Protein AF-A0A445AFZ7-F1 (afdb_monomer)

Solvent-accessible surface area (backbone atoms only — not comparable to full-atom values): 5650 Å² total; per-residue (Å²): 129,86,49,78,61,58,53,51,53,52,48,48,61,60,70,58,59,50,54,74,44,67,45,94,75,78,53,71,72,57,49,55,53,37,48,74,44,71,17,50,86,41,46,54,69,58,43,46,74,76,34,74,85,49,69,99,62,82,91,82,77,80,76,83,72,74,47,74,70,54,43,55,52,74,61,59,64,81,47,93,95,44,82,24,50,72,97,124

Foldseek 3Di:
DDDPVVVVVVVVVVQLPQEADEDQDDDPVRCVSSVVSVHHYDYPVRCCVVCVPCPPHDDDDDDPCPDPVNLQDDDDPPDPPDSRDDDD

Secondary structure (DSSP, 8-state):
---HHHHHHHHHHHHT----EE-S---HHHHHHHHHTT--EE-HHHHHHH-TT-TT-------GGGSGGGGG-SSPTTSTT--PPP--

pLDDT: mean 80.29, std 14.56, range [41.06, 92.75]

Sequence (88 aa):
MGSREERKEKDKSREERARTSSVNRFTETARARIEKAGGECLTFDQVAFRAPLGQNTVLFRGPKNSRKVVKHFGPAAGVPHSQTKPYV

Organism: Arachis hypogaea (NCBI:txid3818)

InterPro domains:
  IPR000039 Large ribosomal subunit protein eL18 [PTHR10934] (25-88)
  IPR021131 Large ribosomal subunit protein uL15/eL18 [PF17135] (25-88)
  IPR036227 Large ribosomal subunit protein uL15/eL18 superfamily [SSF52080] (23-61)

Structure (mmCIF, N/CA/C/O backbone):
data_AF-A0A445AFZ7-F1
#
_entry.id   AF-A0A445AFZ7-F1
#
loop_
_atom_site.group_PDB
_atom_site.id
_atom_site.type_symbol
_atom_site.label_atom_id
_atom_site.label_alt_id
_atom_site.label_comp_id
_atom_site.label_asym_id
_atom_site.label_entity_id
_atom_site.label_seq_id
_atom_site.pdbx_PDB_ins_code
_atom_site.Cartn_x
_atom_site.Cartn_y
_atom_site.Cartn_z
_atom_site.occupancy
_atom_site.B_iso_or_equiv
_atom_site.auth_seq_id
_atom_site.auth_comp_id
_atom_site.auth_asym_id
_atom_site.auth_atom_id
_atom_site.pdbx_PDB_model_num
ATOM 1 N N . MET A 1 1 ? -27.298 -21.331 -18.776 1.00 50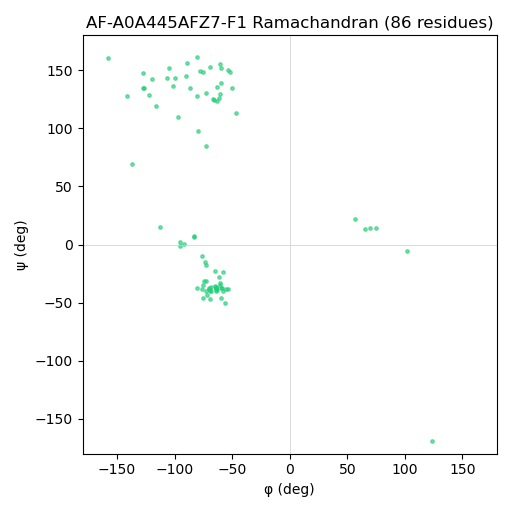.84 1 MET A N 1
ATOM 2 C CA . MET A 1 1 ? -26.404 -20.224 -19.181 1.00 50.84 1 MET A CA 1
ATOM 3 C C . MET A 1 1 ? -26.844 -18.992 -18.406 1.00 50.84 1 MET A C 1
ATOM 5 O O . MET A 1 1 ? -27.886 -18.452 -18.735 1.00 50.84 1 MET A O 1
ATOM 9 N N . GLY A 1 2 ? -26.137 -18.632 -17.327 1.00 54.62 2 GLY A N 1
ATOM 10 C CA . GLY A 1 2 ? -26.550 -17.525 -16.450 1.00 54.62 2 GLY A CA 1
ATOM 11 C C . GLY A 1 2 ? -26.604 -16.208 -17.218 1.00 54.62 2 GLY A C 1
ATOM 12 O O . GLY A 1 2 ? -25.662 -15.896 -17.966 1.00 54.62 2 GLY A O 1
ATOM 13 N N . SER A 1 3 ? -27.730 -15.508 -17.089 1.00 58.25 3 SER A N 1
ATOM 14 C CA . SER A 1 3 ? -28.076 -14.337 -17.890 1.00 58.25 3 SER A CA 1
ATOM 15 C C . SER A 1 3 ? -27.046 -13.219 -17.689 1.00 58.25 3 SER A C 1
ATOM 17 O O . SER A 1 3 ? -26.328 -13.146 -16.687 1.00 58.25 3 SER A O 1
ATOM 19 N N . ARG A 1 4 ? -26.922 -12.335 -18.683 1.00 62.62 4 ARG A N 1
ATOM 20 C CA . ARG A 1 4 ? -25.998 -11.187 -18.637 1.00 62.62 4 ARG A CA 1
AT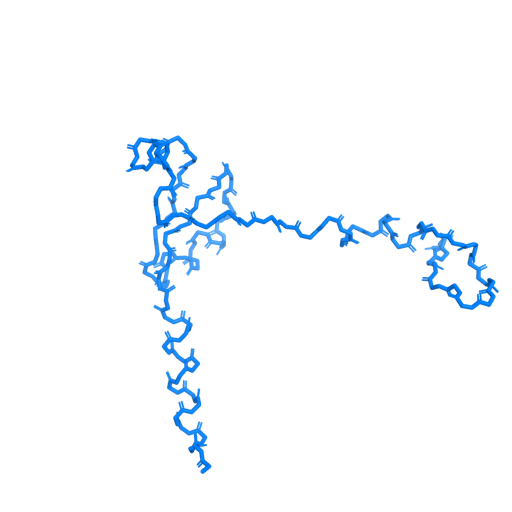OM 21 C C . ARG A 1 4 ? -26.290 -10.271 -17.436 1.00 62.62 4 ARG A C 1
ATOM 23 O O . ARG A 1 4 ? -25.385 -9.581 -16.979 1.00 62.62 4 ARG A O 1
ATOM 30 N N . GLU A 1 5 ? -27.518 -10.308 -16.925 1.00 62.50 5 GLU A N 1
ATOM 31 C CA . GLU A 1 5 ? -27.970 -9.623 -15.710 1.00 62.50 5 GLU A CA 1
ATOM 32 C C . GLU A 1 5 ? -27.478 -10.306 -14.432 1.00 62.50 5 GLU A C 1
ATOM 34 O O . GLU A 1 5 ? -26.875 -9.626 -13.608 1.00 62.50 5 GLU A O 1
ATOM 39 N N . GLU A 1 6 ? -27.569 -11.636 -14.308 1.00 59.22 6 GLU A N 1
ATOM 40 C CA . GLU A 1 6 ? -27.015 -12.360 -13.147 1.00 59.22 6 GLU A CA 1
ATOM 41 C C . GLU A 1 6 ? -25.499 -12.172 -13.004 1.00 59.22 6 GLU A C 1
ATOM 43 O O . GLU A 1 6 ? -24.972 -12.115 -11.892 1.00 59.22 6 GLU A O 1
ATOM 48 N N . ARG A 1 7 ? -24.764 -12.068 -14.123 1.00 59.12 7 ARG A N 1
ATOM 49 C CA . ARG A 1 7 ? -23.323 -11.756 -14.073 1.00 59.12 7 ARG A CA 1
ATOM 50 C C . ARG A 1 7 ? -23.066 -10.333 -13.599 1.00 59.12 7 ARG A C 1
ATOM 52 O O . ARG A 1 7 ? -22.160 -10.140 -12.799 1.00 59.12 7 ARG A O 1
ATOM 59 N N . LYS A 1 8 ? -23.872 -9.365 -14.045 1.00 53.66 8 LYS A N 1
ATOM 60 C CA . LYS A 1 8 ? -23.776 -7.979 -13.570 1.00 53.66 8 LYS A CA 1
ATOM 61 C C . LYS A 1 8 ? -24.110 -7.873 -12.087 1.00 53.66 8 LYS A C 1
ATOM 63 O O . LYS A 1 8 ? -23.441 -7.126 -11.393 1.00 53.66 8 LYS A O 1
ATOM 68 N N . GLU A 1 9 ? -25.073 -8.641 -11.590 1.00 54.69 9 GLU A N 1
ATOM 69 C CA . GLU A 1 9 ? -25.468 -8.650 -10.177 1.00 54.69 9 GLU A CA 1
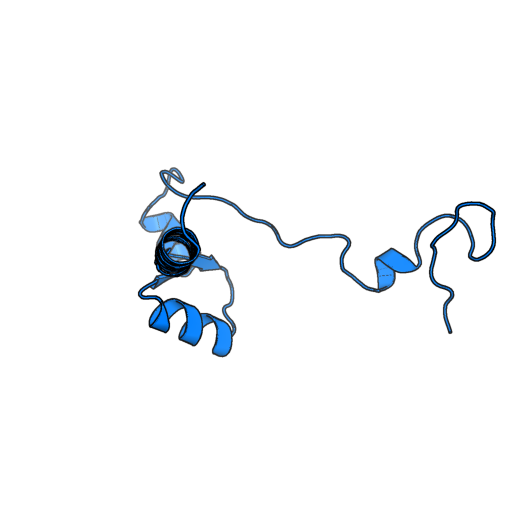ATOM 70 C C . GLU A 1 9 ? -24.457 -9.388 -9.279 1.00 54.69 9 GLU A C 1
ATOM 72 O O . GLU A 1 9 ? -24.142 -8.942 -8.171 1.00 54.69 9 GLU A O 1
ATOM 77 N N . LYS A 1 10 ? -23.829 -10.458 -9.785 1.00 50.81 10 LYS A N 1
ATOM 78 C CA . LYS A 1 10 ? -22.685 -11.103 -9.117 1.00 50.81 10 LYS A CA 1
ATOM 79 C C . LYS A 1 10 ? -21.422 -10.242 -9.112 1.00 50.81 10 LYS A C 1
ATO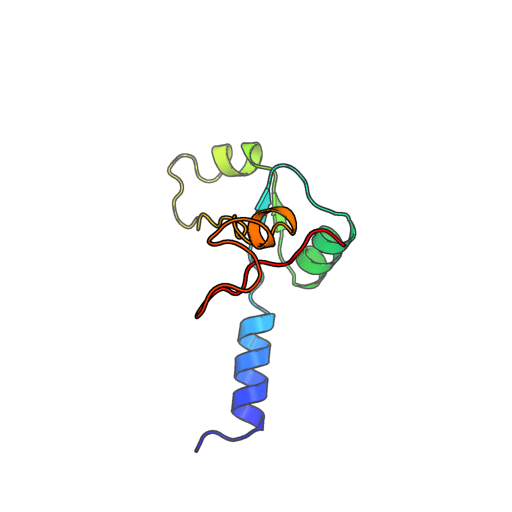M 81 O O . LYS A 1 10 ? -20.700 -10.264 -8.119 1.00 50.81 10 LYS A O 1
ATOM 86 N N . ASP A 1 11 ? -21.153 -9.488 -10.176 1.00 53.84 11 ASP A N 1
ATOM 87 C CA . ASP A 1 11 ? -20.048 -8.522 -10.190 1.00 53.84 11 ASP A CA 1
ATOM 88 C C . ASP A 1 11 ? -20.342 -7.341 -9.254 1.00 53.84 11 ASP A C 1
ATOM 90 O O . ASP A 1 11 ? -19.473 -6.985 -8.461 1.00 53.84 11 ASP A O 1
ATOM 94 N N . LYS A 1 12 ? -21.587 -6.842 -9.217 1.00 44.50 12 LYS A N 1
ATOM 95 C CA . LYS A 1 12 ? -22.035 -5.800 -8.275 1.00 44.50 12 LYS A CA 1
ATOM 96 C C . LYS A 1 12 ? -21.876 -6.234 -6.814 1.00 44.50 12 LYS A C 1
ATOM 98 O O . LYS A 1 12 ? -21.277 -5.516 -6.025 1.00 44.50 12 LYS A O 1
ATOM 103 N N . SER A 1 13 ? -22.285 -7.460 -6.474 1.00 41.06 13 SER A N 1
ATOM 104 C CA . SER A 1 13 ? -22.113 -8.022 -5.120 1.00 41.06 13 SER A CA 1
ATOM 105 C C . SER A 1 13 ? -20.665 -8.404 -4.768 1.00 41.06 13 SER A C 1
ATOM 107 O O . SER A 1 13 ? -20.330 -8.565 -3.592 1.00 41.06 13 SER A O 1
ATOM 109 N N . ARG A 1 14 ? -19.769 -8.549 -5.756 1.00 51.06 14 ARG A N 1
ATOM 110 C CA . ARG A 1 14 ? -18.315 -8.673 -5.533 1.00 51.06 14 ARG A CA 1
ATOM 111 C C . ARG A 1 14 ? -17.657 -7.316 -5.303 1.00 51.06 14 ARG A C 1
ATOM 113 O O . ARG A 1 14 ? -16.731 -7.241 -4.492 1.00 51.06 14 ARG A O 1
ATOM 120 N N . GLU A 1 15 ? -18.123 -6.298 -6.020 1.00 44.50 15 GLU A N 1
ATOM 121 C CA . GLU A 1 15 ? -17.649 -4.913 -5.977 1.00 44.50 15 GLU A CA 1
ATOM 122 C C . GLU A 1 15 ? -18.127 -4.183 -4.706 1.00 44.50 15 GLU A C 1
ATOM 124 O O . GLU A 1 15 ? -17.371 -3.404 -4.134 1.00 44.50 15 GLU A O 1
ATOM 129 N N . GLU A 1 16 ? -19.302 -4.540 -4.174 1.00 42.72 16 GLU A N 1
ATOM 130 C CA . GLU A 1 16 ? -19.868 -4.035 -2.907 1.00 42.72 16 GLU A CA 1
ATOM 131 C C . GLU A 1 16 ? -19.355 -4.743 -1.641 1.00 42.72 16 GLU A C 1
ATOM 133 O O . GLU A 1 16 ? -19.842 -4.482 -0.540 1.00 42.72 16 GLU A O 1
ATOM 138 N N . ARG A 1 17 ? -18.357 -5.636 -1.730 1.00 52.62 17 ARG A N 1
ATOM 139 C CA . ARG A 1 17 ? -17.738 -6.193 -0.515 1.00 52.62 17 ARG A CA 1
ATOM 140 C C . ARG A 1 17 ? -16.875 -5.133 0.164 1.00 52.62 17 ARG A C 1
ATOM 142 O O . ARG A 1 17 ? -15.655 -5.129 -0.011 1.00 52.62 17 ARG A O 1
ATOM 149 N N . ALA A 1 18 ? -17.514 -4.303 0.982 1.00 55.28 18 ALA A N 1
ATOM 150 C CA . ALA A 1 18 ? -16.876 -3.487 2.000 1.00 55.28 18 ALA A CA 1
ATOM 151 C C . ALA A 1 18 ? -15.896 -4.362 2.795 1.00 55.28 18 ALA A C 1
ATOM 153 O O . ALA A 1 18 ? -16.285 -5.324 3.460 1.00 55.28 18 ALA A O 1
ATOM 154 N N . ARG A 1 19 ? -14.599 -4.078 2.675 1.00 70.00 19 ARG A N 1
ATOM 155 C CA . ARG A 1 19 ? -13.563 -4.727 3.480 1.00 70.00 19 ARG A CA 1
ATOM 156 C C . ARG A 1 19 ? -12.797 -3.668 4.231 1.00 70.00 19 ARG A C 1
ATOM 158 O O . ARG A 1 19 ? -12.294 -2.715 3.640 1.00 70.00 19 ARG A O 1
ATOM 165 N N . THR A 1 20 ? -12.680 -3.888 5.529 1.00 75.94 20 THR A N 1
ATOM 166 C CA . THR A 1 20 ? -11.752 -3.162 6.379 1.00 75.94 20 THR A CA 1
ATOM 167 C C . THR A 1 20 ? -10.334 -3.436 5.896 1.00 75.94 20 THR A C 1
ATOM 169 O O . THR A 1 20 ? -9.936 -4.589 5.722 1.00 75.94 20 THR A O 1
ATOM 172 N N . SER A 1 21 ? -9.581 -2.375 5.635 1.00 76.50 21 SER A N 1
ATOM 173 C CA . SER A 1 21 ? -8.207 -2.469 5.144 1.00 76.50 21 SER A CA 1
ATOM 174 C C . SER A 1 21 ? -7.261 -1.802 6.129 1.00 76.50 21 SER A C 1
ATOM 176 O O . SER A 1 21 ? -7.608 -0.782 6.722 1.00 76.50 21 SER A O 1
ATOM 178 N N . SER A 1 22 ? -6.071 -2.376 6.306 1.00 79.94 22 SER A N 1
ATOM 179 C CA . SER A 1 22 ? -5.025 -1.801 7.146 1.00 79.94 22 SER A CA 1
ATOM 180 C C . SER A 1 22 ? -3.706 -1.671 6.399 1.00 79.94 22 SER A C 1
ATOM 182 O O . SER A 1 22 ? -3.276 -2.572 5.679 1.00 79.94 22 SER A O 1
ATOM 184 N N . VAL A 1 23 ? -3.069 -0.511 6.542 1.00 85.50 23 VAL A N 1
ATOM 185 C CA . VAL A 1 23 ? -1.745 -0.218 5.979 1.00 85.50 23 VAL A CA 1
ATOM 186 C C . VAL A 1 23 ? -1.101 0.932 6.754 1.00 85.50 23 VAL A C 1
ATOM 188 O O . VAL A 1 23 ? -1.785 1.716 7.406 1.00 85.50 23 VAL A O 1
ATOM 191 N N . ASN A 1 24 ? 0.223 1.067 6.657 1.00 85.38 24 ASN A N 1
ATOM 192 C CA . ASN A 1 24 ? 0.954 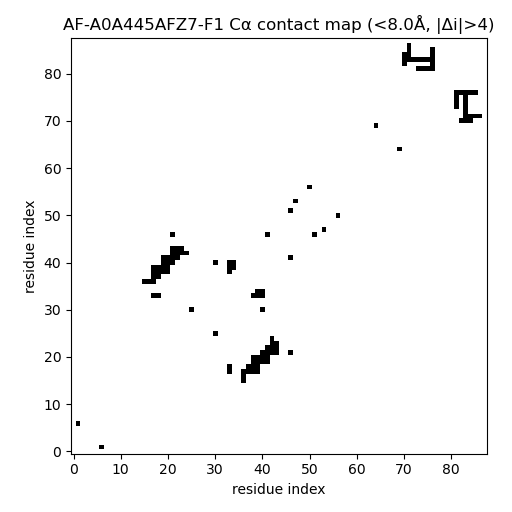2.174 7.281 1.00 85.38 24 ASN A CA 1
ATOM 193 C C . ASN A 1 24 ? 0.576 3.543 6.696 1.00 85.38 24 ASN A C 1
ATOM 195 O O . ASN A 1 24 ? 0.553 4.536 7.415 1.00 85.38 24 ASN A O 1
ATOM 199 N N . ARG A 1 25 ? 0.326 3.624 5.381 1.00 87.62 25 ARG A N 1
ATOM 200 C CA . ARG A 1 25 ? -0.029 4.872 4.690 1.00 87.62 25 ARG A CA 1
ATOM 201 C C . ARG A 1 25 ? -1.083 4.619 3.620 1.00 87.62 25 ARG A C 1
ATOM 203 O O . ARG A 1 25 ? -0.875 3.791 2.737 1.00 87.62 25 ARG A O 1
ATOM 210 N N . PHE A 1 26 ? -2.167 5.387 3.674 1.00 88.31 26 PHE A N 1
ATOM 211 C CA . PHE A 1 26 ? -3.166 5.470 2.611 1.00 88.31 26 PHE A CA 1
ATOM 212 C C . PHE A 1 26 ? -2.923 6.716 1.764 1.00 88.31 26 PHE A C 1
ATOM 214 O O . PHE A 1 26 ? -2.574 7.768 2.297 1.00 88.31 26 PHE A O 1
ATOM 221 N N . THR A 1 27 ? -3.155 6.616 0.456 1.00 92.19 27 THR A N 1
ATOM 222 C CA . THR A 1 27 ? -3.358 7.810 -0.370 1.00 92.19 27 THR A CA 1
ATOM 223 C C . THR A 1 27 ? -4.777 8.333 -0.154 1.00 92.19 27 THR A C 1
ATOM 225 O O . THR A 1 27 ? -5.702 7.552 0.080 1.00 92.19 27 THR A O 1
ATOM 228 N N . GLU A 1 28 ? -4.974 9.645 -0.266 1.00 90.62 28 GLU A N 1
ATOM 229 C CA . GLU A 1 28 ? -6.287 10.283 -0.070 1.00 90.62 28 GLU A CA 1
ATOM 230 C C . GLU A 1 28 ? -7.347 9.716 -1.025 1.00 90.62 28 GLU A C 1
ATOM 232 O O . GLU A 1 28 ? -8.466 9.403 -0.626 1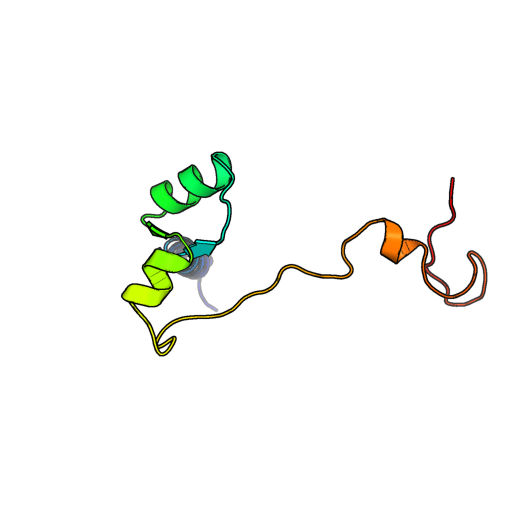.00 90.62 28 GLU A O 1
ATOM 237 N N . THR A 1 29 ? -6.955 9.470 -2.276 1.00 92.31 29 THR A N 1
ATOM 238 C CA . THR A 1 29 ? -7.815 8.863 -3.298 1.00 92.31 29 THR A CA 1
ATOM 239 C C . THR A 1 29 ? -8.220 7.429 -2.969 1.00 92.31 29 THR A C 1
ATOM 241 O O . THR A 1 29 ? -9.341 7.026 -3.276 1.00 92.31 29 THR A O 1
ATOM 244 N N . ALA A 1 30 ? -7.330 6.644 -2.356 1.00 88.75 30 ALA A N 1
ATOM 245 C CA . ALA A 1 30 ? -7.644 5.282 -1.941 1.00 88.75 30 ALA A CA 1
ATOM 246 C C . ALA A 1 30 ? -8.597 5.292 -0.745 1.00 88.75 30 ALA A C 1
ATOM 248 O O . ALA A 1 30 ? -9.587 4.566 -0.769 1.00 88.75 30 ALA A O 1
ATOM 249 N N . ARG A 1 31 ? -8.347 6.163 0.243 1.00 87.81 31 ARG A N 1
ATOM 250 C CA . ARG A 1 31 ? -9.222 6.333 1.410 1.00 87.81 31 ARG A CA 1
ATOM 251 C C . ARG A 1 31 ? -10.649 6.682 0.985 1.00 87.81 31 ARG A C 1
ATOM 253 O O . ARG A 1 31 ? -11.572 5.960 1.340 1.00 87.81 31 ARG A O 1
ATOM 260 N N . ALA A 1 32 ? -10.808 7.686 0.121 1.00 89.62 32 ALA A N 1
ATOM 261 C CA . ALA A 1 32 ? -12.119 8.094 -0.381 1.00 89.62 32 ALA A CA 1
ATOM 262 C C . ALA A 1 32 ? -12.860 6.961 -1.118 1.00 89.62 32 ALA A C 1
ATOM 264 O O . ALA A 1 32 ? -14.075 6.829 -1.001 1.00 89.62 32 ALA A O 1
ATOM 265 N N . ARG A 1 33 ? -12.147 6.114 -1.876 1.00 89.69 33 ARG A N 1
ATOM 266 C CA . ARG A 1 33 ? -12.751 4.957 -2.564 1.00 89.69 33 ARG A CA 1
ATOM 267 C C . ARG A 1 33 ? -13.191 3.864 -1.595 1.00 89.69 33 ARG A C 1
ATOM 269 O O . ARG A 1 33 ? -14.230 3.255 -1.824 1.00 89.69 33 ARG A O 1
ATOM 276 N N . ILE A 1 34 ? -12.407 3.617 -0.548 1.00 88.31 34 ILE A N 1
ATOM 277 C CA . ILE A 1 34 ? -12.706 2.603 0.469 1.00 88.31 34 ILE A CA 1
ATOM 278 C C . ILE A 1 34 ? -13.918 3.036 1.298 1.00 88.31 34 ILE A C 1
ATOM 280 O O . ILE A 1 34 ? -14.857 2.257 1.438 1.00 88.31 34 ILE A O 1
ATOM 284 N N . GLU A 1 35 ? -13.945 4.288 1.756 1.00 89.25 35 GLU A N 1
ATOM 285 C CA . GLU A 1 35 ? -15.073 4.853 2.509 1.00 89.25 35 GLU A CA 1
ATOM 286 C C . GLU A 1 35 ? -16.348 4.911 1.658 1.00 89.25 35 GLU A C 1
ATOM 288 O O . GLU A 1 35 ? -17.421 4.537 2.124 1.00 89.25 35 GLU A O 1
ATOM 293 N N . LYS A 1 36 ? -16.236 5.274 0.370 1.00 88.19 36 LYS A N 1
ATOM 294 C CA . LYS A 1 36 ? -17.368 5.239 -0.572 1.00 88.19 36 LYS A CA 1
ATOM 295 C C . LYS A 1 36 ? -17.951 3.833 -0.744 1.00 88.19 36 LYS A C 1
ATOM 297 O O . LYS A 1 36 ? -19.149 3.698 -0.962 1.00 88.19 36 LYS A O 1
ATOM 302 N N . ALA A 1 37 ? -17.117 2.799 -0.660 1.00 86.06 37 ALA A N 1
ATOM 303 C CA . ALA A 1 37 ? -17.544 1.405 -0.715 1.00 86.06 37 ALA A CA 1
ATOM 304 C C . ALA A 1 37 ? -18.035 0.868 0.648 1.00 86.06 37 ALA A C 1
ATOM 306 O O . ALA A 1 37 ? -18.275 -0.330 0.767 1.00 86.06 37 ALA A O 1
ATOM 307 N N . GLY A 1 38 ? -18.152 1.718 1.679 1.00 85.44 38 GLY A N 1
ATOM 308 C CA . GLY A 1 38 ? -18.579 1.331 3.027 1.00 85.44 38 GLY A CA 1
ATOM 309 C C . GLY A 1 38 ? -17.514 0.588 3.843 1.00 85.44 38 GLY A C 1
ATOM 310 O O . GLY A 1 38 ? -17.841 -0.041 4.845 1.00 85.44 38 GLY A O 1
ATOM 311 N N . GLY A 1 39 ? -16.249 0.611 3.409 1.00 87.12 39 GLY A N 1
ATOM 312 C CA . GLY A 1 39 ? -15.122 0.014 4.125 1.00 87.12 39 GLY A CA 1
ATOM 313 C C . GLY A 1 39 ? -14.457 0.985 5.106 1.00 87.12 39 GLY A C 1
ATOM 314 O O . GLY A 1 39 ? -14.495 2.199 4.928 1.00 87.12 39 GLY A O 1
ATOM 315 N N . GLU A 1 40 ? -13.787 0.441 6.122 1.00 87.31 40 GLU A N 1
ATOM 316 C CA . GLU A 1 40 ? -13.025 1.216 7.112 1.00 87.31 40 GLU A CA 1
ATOM 317 C C . GLU A 1 40 ? -11.515 1.171 6.798 1.00 87.31 40 GLU A C 1
ATOM 319 O O . GLU A 1 40 ? -10.957 0.115 6.474 1.00 87.31 40 GLU A O 1
ATOM 324 N N . CYS A 1 41 ? -10.842 2.321 6.896 1.00 89.81 41 CYS A N 1
ATOM 325 C CA . CYS A 1 41 ? -9.388 2.431 6.770 1.00 89.81 41 CYS A CA 1
ATOM 326 C C . CYS A 1 41 ? -8.743 2.455 8.162 1.00 89.81 41 CYS A C 1
ATOM 328 O O . CYS A 1 41 ? -8.854 3.452 8.871 1.00 89.81 41 CYS A O 1
ATOM 330 N N . LEU A 1 42 ? -8.038 1.386 8.532 1.00 89.31 42 LEU A N 1
ATOM 331 C CA . LEU A 1 42 ? -7.372 1.246 9.829 1.00 89.31 42 LEU A CA 1
ATOM 332 C C . LEU A 1 42 ? -5.858 1.421 9.735 1.00 89.31 42 LEU A C 1
ATOM 334 O O . LEU A 1 42 ? -5.231 1.075 8.731 1.00 89.31 42 LEU A O 1
ATOM 338 N N . THR A 1 43 ? -5.242 1.884 10.818 1.00 87.56 43 THR A N 1
ATOM 339 C CA . THR A 1 43 ? -3.787 1.797 10.987 1.00 87.56 43 THR A CA 1
ATOM 340 C C . THR A 1 43 ? -3.376 0.403 11.461 1.00 87.56 43 THR A C 1
ATOM 342 O O . THR A 1 43 ? -4.188 -0.379 11.963 1.00 87.56 43 THR A O 1
ATOM 345 N N . PHE A 1 44 ? -2.096 0.067 11.293 1.00 86.25 44 PHE A N 1
ATOM 346 C CA . PHE A 1 44 ? -1.588 -1.242 11.702 1.00 86.25 44 PHE A CA 1
ATOM 347 C C . PHE A 1 44 ? -1.706 -1.459 13.220 1.00 86.25 44 PHE A C 1
ATOM 349 O O . PHE A 1 44 ? -2.138 -2.526 13.652 1.00 86.25 44 PHE A O 1
ATOM 356 N N . ASP A 1 45 ? -1.450 -0.419 14.015 1.00 88.62 45 ASP A N 1
ATOM 357 C CA . ASP A 1 45 ? -1.581 -0.473 15.476 1.00 88.62 45 ASP A CA 1
ATOM 358 C C . ASP A 1 45 ? -3.036 -0.712 15.913 1.00 88.62 45 ASP A C 1
ATOM 360 O O . ASP A 1 45 ? -3.299 -1.499 16.819 1.00 88.62 45 ASP A O 1
ATOM 364 N N . GLN A 1 46 ? -4.013 -0.113 15.221 1.00 88.19 46 GLN A N 1
ATOM 365 C CA . GLN A 1 46 ? -5.438 -0.344 15.494 1.00 88.19 46 GLN A CA 1
ATOM 366 C C . GLN A 1 46 ? -5.851 -1.795 15.222 1.00 88.19 46 GLN A C 1
ATOM 368 O O . GLN A 1 46 ? -6.661 -2.357 15.960 1.00 88.19 46 GLN A O 1
ATOM 373 N N . VAL A 1 47 ? -5.286 -2.424 14.187 1.00 87.81 47 VAL A N 1
ATOM 374 C CA . VAL A 1 47 ? -5.514 -3.851 13.925 1.00 87.81 47 VAL A CA 1
ATOM 375 C C . VAL A 1 47 ? -4.842 -4.723 14.976 1.00 87.81 47 VAL A C 1
ATOM 377 O O . VAL A 1 47 ? -5.451 -5.702 15.392 1.00 87.81 47 VAL A O 1
ATOM 380 N N . ALA A 1 48 ? -3.651 -4.360 15.455 1.00 87.94 48 ALA A N 1
ATOM 381 C CA . ALA A 1 48 ? -2.977 -5.106 16.516 1.00 87.94 48 ALA A CA 1
ATOM 382 C C . ALA A 1 48 ? -3.815 -5.163 17.807 1.00 87.94 48 ALA A C 1
ATOM 384 O O . ALA A 1 48 ? -3.878 -6.212 18.444 1.00 87.94 48 ALA A O 1
ATOM 385 N N . PHE A 1 49 ? -4.528 -4.082 18.149 1.00 89.50 49 PHE A N 1
ATOM 386 C CA . PHE A 1 49 ? -5.468 -4.084 19.277 1.00 89.50 49 PHE A CA 1
ATOM 387 C C . PHE A 1 49 ? -6.753 -4.879 19.002 1.00 89.50 49 PHE A C 1
ATOM 389 O O . PHE A 1 49 ? -7.243 -5.567 19.894 1.00 89.50 49 PHE A O 1
ATOM 396 N N . ARG A 1 50 ? -7.317 -4.798 17.786 1.00 87.44 50 ARG A N 1
ATOM 397 C CA . ARG A 1 50 ? -8.581 -5.482 17.437 1.00 87.44 50 ARG A CA 1
ATOM 398 C C . ARG A 1 50 ? -8.413 -6.987 17.209 1.00 87.44 50 ARG A C 1
ATOM 400 O O . ARG A 1 50 ? -9.294 -7.764 17.559 1.00 87.44 50 ARG A O 1
ATOM 407 N N . ALA A 1 51 ? -7.310 -7.395 16.595 1.00 86.12 51 ALA A N 1
ATOM 408 C CA . ALA A 1 51 ? -7.026 -8.771 16.209 1.00 86.12 51 ALA A CA 1
ATOM 409 C C . ALA A 1 51 ? -5.566 -9.122 16.551 1.00 86.12 51 ALA A C 1
ATOM 411 O O . ALA A 1 51 ? -4.760 -9.337 15.642 1.00 86.12 51 ALA A O 1
ATOM 412 N N . PRO A 1 52 ? -5.212 -9.231 17.847 1.00 87.62 52 PRO A N 1
ATOM 413 C CA . PRO A 1 52 ? -3.839 -9.519 18.276 1.00 87.62 52 PRO A CA 1
ATOM 414 C C . PRO A 1 52 ? -3.333 -10.877 17.768 1.00 87.62 52 PRO A C 1
ATOM 416 O O . PRO A 1 52 ? -2.143 -11.053 17.530 1.00 87.62 52 PRO A O 1
ATOM 419 N N . LEU A 1 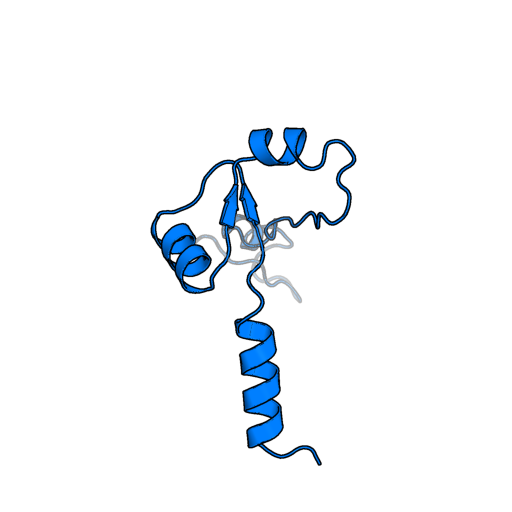53 ? -4.248 -11.829 17.551 1.00 89.88 53 LEU A N 1
ATOM 420 C CA . LEU A 1 53 ? -3.958 -13.155 16.995 1.00 89.88 53 LEU A CA 1
ATOM 421 C C . LEU A 1 53 ? -4.091 -13.216 15.461 1.00 89.88 53 LEU A C 1
ATOM 423 O O . LEU A 1 53 ? -3.948 -14.288 14.879 1.00 89.88 53 LEU A O 1
ATOM 427 N N . GLY A 1 54 ? -4.427 -12.104 14.796 1.00 83.62 54 GLY A N 1
ATOM 428 C CA . GLY A 1 54 ? -4.610 -12.051 13.341 1.00 83.62 54 GLY A CA 1
ATOM 429 C C . GLY A 1 54 ? -5.851 -12.784 12.809 1.00 83.62 54 GLY A C 1
ATOM 430 O O . GLY A 1 54 ? -5.959 -13.015 11.603 1.00 83.62 54 GLY A O 1
ATOM 431 N N . GLN A 1 55 ? -6.799 -13.159 13.671 1.00 86.50 55 GLN A N 1
ATOM 432 C CA . GLN A 1 55 ? -8.027 -13.844 13.259 1.00 86.50 55 GLN A CA 1
ATOM 433 C C . GLN A 1 55 ? -8.837 -12.996 12.267 1.00 86.50 55 GLN A C 1
ATOM 435 O O . GLN A 1 55 ? -8.952 -11.783 12.425 1.00 86.50 55 GLN A O 1
ATOM 440 N N . ASN A 1 56 ? -9.401 -13.641 11.241 1.00 84.19 56 ASN A N 1
ATOM 441 C CA . ASN A 1 56 ? -10.167 -12.994 10.167 1.00 84.19 56 ASN A CA 1
ATOM 442 C C . ASN A 1 56 ? -9.406 -11.893 9.398 1.00 84.19 56 ASN A C 1
ATOM 444 O O . ASN A 1 56 ? -10.029 -11.051 8.751 1.00 84.19 56 ASN A O 1
ATOM 448 N N . THR A 1 57 ? -8.069 -11.903 9.421 1.00 85.75 57 THR A N 1
ATOM 449 C CA . THR A 1 57 ? -7.244 -10.996 8.611 1.00 85.75 57 THR A CA 1
ATOM 450 C C . THR A 1 57 ? -6.595 -11.737 7.443 1.00 85.75 57 THR A C 1
ATOM 452 O O . THR A 1 57 ? -6.205 -12.898 7.556 1.00 85.75 57 THR A O 1
ATOM 455 N N . VAL A 1 58 ? -6.484 -11.066 6.293 1.00 88.25 58 VAL A N 1
ATOM 456 C CA . VAL A 1 58 ? -5.768 -11.582 5.118 1.00 88.25 58 VAL A CA 1
ATOM 457 C C . VAL A 1 58 ? -4.580 -10.675 4.850 1.00 88.25 58 VAL A C 1
ATOM 459 O O . VAL A 1 58 ? -4.745 -9.490 4.561 1.00 88.25 58 VAL A O 1
ATOM 462 N N . LEU A 1 59 ? -3.377 -11.243 4.911 1.00 88.56 59 LEU A N 1
ATOM 463 C CA . LEU A 1 59 ? -2.156 -10.535 4.548 1.00 88.56 59 LEU A CA 1
ATOM 464 C C . LEU A 1 59 ? -1.993 -10.536 3.029 1.00 88.56 59 LEU A C 1
ATOM 466 O O . LEU A 1 59 ? -2.013 -11.585 2.385 1.00 88.56 59 LEU A O 1
ATOM 470 N N . PHE A 1 60 ? -1.786 -9.357 2.451 1.00 87.44 60 PHE A N 1
ATOM 471 C CA . PHE A 1 60 ? -1.491 -9.207 1.031 1.00 87.44 60 PHE A CA 1
ATOM 472 C C . PHE A 1 60 ? -0.223 -8.381 0.827 1.00 87.44 60 PHE A C 1
ATOM 474 O O . PHE A 1 60 ? 0.082 -7.471 1.596 1.00 87.44 60 PHE A O 1
ATOM 481 N N . ARG A 1 61 ? 0.525 -8.696 -0.234 1.00 89.81 61 ARG A N 1
ATOM 482 C CA . ARG A 1 61 ? 1.767 -8.011 -0.592 1.00 89.81 61 ARG A CA 1
ATOM 483 C C . ARG A 1 61 ? 1.702 -7.528 -2.034 1.00 89.81 61 ARG A C 1
ATOM 485 O O . ARG A 1 61 ? 1.357 -8.289 -2.931 1.00 89.81 61 ARG A O 1
ATOM 492 N N . GLY A 1 62 ? 2.122 -6.284 -2.258 1.00 89.25 62 GLY A N 1
ATOM 493 C CA . GLY A 1 62 ? 2.279 -5.744 -3.606 1.00 89.25 62 GLY A CA 1
ATOM 494 C C . GLY A 1 62 ? 3.292 -6.539 -4.455 1.00 89.25 62 GLY A C 1
ATOM 495 O O . GLY A 1 62 ? 4.238 -7.128 -3.914 1.00 89.25 62 GLY A O 1
ATOM 496 N N . PRO A 1 63 ? 3.130 -6.556 -5.788 1.00 92.75 63 PRO A N 1
ATOM 497 C CA . PRO A 1 63 ? 3.992 -7.320 -6.685 1.00 92.75 63 PRO A CA 1
ATOM 498 C C . PRO A 1 63 ? 5.431 -6.777 -6.691 1.00 92.75 63 PRO A C 1
ATOM 500 O O . PRO A 1 63 ? 5.683 -5.608 -6.979 1.00 92.75 63 PRO A O 1
ATOM 503 N N . LYS A 1 64 ? 6.408 -7.642 -6.389 1.00 91.06 64 LYS A N 1
ATOM 504 C CA . LYS A 1 64 ? 7.826 -7.248 -6.230 1.00 91.06 64 LYS A CA 1
ATOM 505 C C . LYS A 1 64 ? 8.521 -6.915 -7.556 1.00 91.06 64 LYS A C 1
ATOM 507 O O . LYS A 1 64 ? 9.419 -6.070 -7.588 1.00 91.06 64 LYS A O 1
ATOM 512 N N . ASN A 1 65 ? 8.090 -7.576 -8.632 1.00 89.38 65 ASN A N 1
ATOM 513 C CA . ASN A 1 65 ? 8.756 -7.571 -9.938 1.00 89.38 65 ASN A CA 1
ATOM 514 C C . ASN A 1 65 ? 8.184 -6.526 -10.909 1.00 89.38 65 ASN A C 1
ATOM 516 O O . ASN A 1 65 ? 8.632 -6.422 -12.043 1.00 89.38 65 ASN A O 1
ATOM 520 N N . SER A 1 66 ? 7.213 -5.720 -10.473 1.00 90.88 66 SER A N 1
ATOM 521 C CA . SER A 1 66 ? 6.588 -4.688 -11.313 1.00 90.88 66 SER A CA 1
ATOM 522 C C . SER A 1 66 ? 7.455 -3.440 -11.501 1.00 90.88 66 SER A C 1
ATOM 524 O O . SER A 1 66 ? 7.130 -2.577 -12.317 1.00 90.88 66 SER A O 1
ATOM 526 N N . ARG A 1 67 ? 8.557 -3.314 -10.750 1.00 91.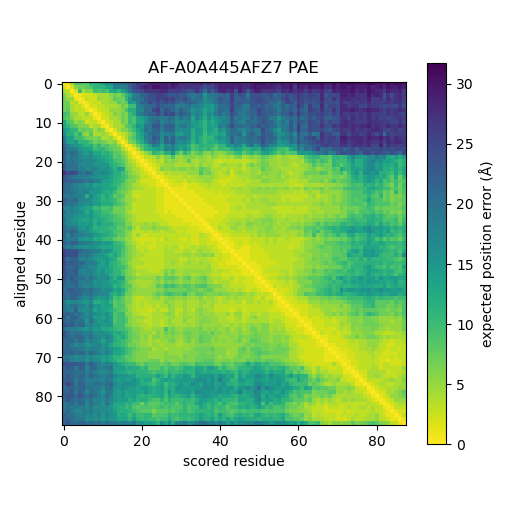88 67 ARG A N 1
ATOM 527 C CA . ARG A 1 67 ? 9.493 -2.190 -10.876 1.00 91.88 67 ARG A CA 1
ATOM 528 C C . ARG A 1 67 ? 10.131 -2.196 -12.266 1.00 91.88 67 ARG A C 1
ATOM 530 O O . ARG A 1 67 ? 10.598 -3.235 -12.720 1.00 91.88 67 ARG A O 1
ATOM 537 N N . LYS A 1 68 ? 10.218 -1.027 -12.916 1.00 89.81 68 LYS A N 1
ATOM 538 C CA . LYS A 1 68 ? 10.819 -0.886 -14.260 1.00 89.81 68 LYS A CA 1
ATOM 539 C C . LYS A 1 68 ? 12.236 -1.465 -14.330 1.00 89.81 68 LYS A C 1
ATOM 541 O O . LYS A 1 68 ? 12.553 -2.140 -15.296 1.00 89.81 68 LYS A O 1
ATOM 546 N N . VAL A 1 69 ? 13.025 -1.280 -13.270 1.00 90.06 69 VAL A N 1
ATOM 547 C CA . VAL A 1 69 ? 14.394 -1.808 -13.140 1.00 90.06 69 VAL A CA 1
ATOM 548 C C . VAL A 1 69 ? 14.452 -3.327 -13.334 1.00 90.06 69 VAL A C 1
ATOM 550 O O . VAL A 1 69 ? 15.345 -3.825 -14.004 1.00 90.06 69 VAL A O 1
ATOM 553 N N . VAL A 1 70 ? 13.452 -4.061 -12.836 1.00 91.88 70 VAL A N 1
ATOM 554 C CA . VAL A 1 70 ? 13.408 -5.530 -12.927 1.00 91.88 70 VAL A CA 1
ATOM 555 C C . VAL A 1 70 ? 13.295 -6.004 -14.380 1.00 91.88 70 VAL A C 1
ATOM 557 O O . VAL A 1 70 ? 13.719 -7.109 -14.690 1.00 91.88 70 VAL A O 1
ATOM 560 N N . LYS A 1 71 ? 12.801 -5.156 -15.294 1.00 89.75 71 LYS A N 1
ATOM 561 C CA . LYS A 1 71 ? 12.723 -5.464 -16.732 1.00 89.75 71 LYS A CA 1
ATOM 562 C C . LYS A 1 71 ? 14.075 -5.420 -17.445 1.00 89.75 71 LYS A C 1
ATOM 564 O O . LYS A 1 71 ? 14.170 -5.887 -18.574 1.00 89.75 71 LYS A O 1
ATOM 569 N N . HIS A 1 72 ? 15.086 -4.830 -16.816 1.00 89.62 72 HIS A N 1
ATOM 570 C CA . HIS A 1 72 ? 16.452 -4.779 -17.331 1.00 89.62 72 HIS A CA 1
ATOM 571 C C . HIS A 1 72 ? 17.327 -5.909 -16.768 1.00 89.62 72 HIS A C 1
ATOM 573 O O . HIS A 1 72 ? 18.501 -6.008 -17.111 1.00 89.62 72 HIS A O 1
ATOM 579 N N . PHE A 1 73 ? 16.774 -6.748 -15.889 1.00 87.69 73 PHE A N 1
ATOM 580 C CA . PHE A 1 73 ? 17.455 -7.924 -15.364 1.00 87.69 73 PHE A CA 1
ATOM 581 C C . PHE A 1 73 ? 17.177 -9.138 -16.249 1.00 87.69 73 PHE A C 1
ATOM 583 O O . PHE A 1 73 ? 16.065 -9.301 -16.745 1.00 87.69 73 PHE A O 1
ATOM 590 N N . GLY A 1 74 ? 18.172 -10.013 -16.386 1.00 86.94 74 GLY A N 1
ATOM 591 C CA . GLY A 1 74 ? 18.075 -11.239 -17.174 1.00 86.94 74 GLY A CA 1
ATOM 592 C C . GLY A 1 74 ? 19.159 -11.330 -18.248 1.00 86.94 74 GLY A C 1
ATOM 593 O O . GLY A 1 74 ? 20.110 -10.546 -18.231 1.00 86.94 74 GLY A O 1
ATOM 594 N N . PRO A 1 75 ? 19.038 -12.299 -19.171 1.00 86.00 75 PRO A N 1
ATOM 595 C CA . PRO A 1 75 ? 19.949 -12.446 -20.301 1.00 86.00 75 PRO A CA 1
ATOM 596 C C . PRO A 1 75 ? 20.057 -11.146 -21.103 1.00 86.00 75 PRO A C 1
ATOM 598 O O . PRO A 1 75 ? 19.098 -10.374 -21.157 1.00 86.00 75 PRO A O 1
ATOM 601 N N . ALA A 1 76 ? 21.205 -10.901 -21.737 1.00 85.44 76 ALA A N 1
ATOM 602 C CA . ALA A 1 76 ? 21.442 -9.666 -22.483 1.00 85.44 76 ALA A CA 1
ATOM 603 C C . ALA A 1 76 ? 20.322 -9.375 -23.503 1.00 85.44 76 ALA A C 1
ATOM 605 O O . ALA A 1 76 ? 19.684 -10.285 -24.043 1.00 85.44 76 ALA A O 1
ATOM 606 N N . A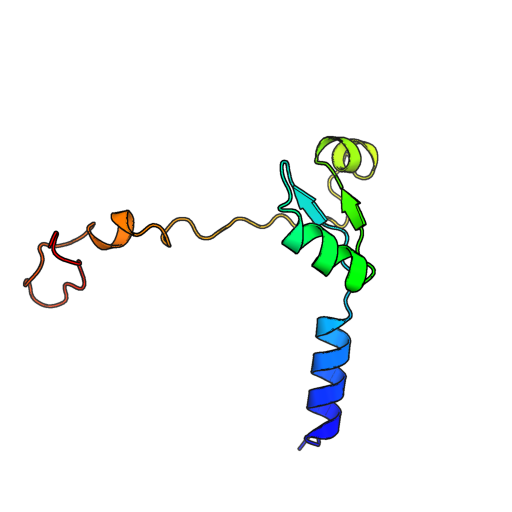LA A 1 77 ? 20.059 -8.093 -23.759 1.00 83.31 77 ALA A N 1
ATOM 607 C CA . ALA A 1 77 ? 19.088 -7.702 -24.772 1.00 83.31 77 ALA A CA 1
ATOM 608 C C . ALA A 1 77 ? 19.569 -8.192 -26.150 1.00 83.31 77 ALA A C 1
ATOM 610 O O . ALA A 1 77 ? 20.685 -7.883 -26.559 1.00 83.31 77 ALA A O 1
ATOM 611 N N . GLY A 1 78 ? 18.737 -8.974 -26.841 1.00 83.44 78 GLY A N 1
ATOM 612 C CA . GLY A 1 78 ? 19.040 -9.508 -28.174 1.00 83.44 78 GLY A CA 1
ATOM 613 C C . GLY A 1 78 ? 19.484 -10.974 -28.234 1.00 83.44 78 GLY A C 1
ATOM 614 O O . GLY A 1 78 ? 19.587 -11.501 -29.338 1.00 83.44 78 GLY A O 1
ATOM 615 N N . VAL A 1 79 ? 19.695 -11.670 -27.106 1.00 88.62 79 VAL A N 1
ATOM 616 C CA . VAL A 1 79 ? 19.920 -13.131 -27.158 1.00 88.62 79 VAL A CA 1
ATOM 617 C C . VAL A 1 79 ? 18.603 -13.884 -27.408 1.00 88.62 79 VAL A C 1
ATOM 619 O O . VAL A 1 79 ? 17.549 -13.417 -26.957 1.00 88.62 79 VAL A O 1
ATOM 622 N N . PRO A 1 80 ? 18.624 -15.045 -28.097 1.00 86.50 80 PRO A N 1
ATOM 623 C CA . PRO A 1 80 ? 17.426 -15.855 -28.308 1.00 86.50 80 PRO A CA 1
ATOM 624 C C . PRO A 1 80 ? 16.676 -16.113 -26.994 1.00 86.50 80 PRO A C 1
ATOM 626 O O . PRO A 1 80 ? 17.285 -16.429 -25.974 1.00 86.50 80 PRO A O 1
ATOM 629 N N . HIS A 1 81 ? 15.351 -15.953 -27.021 1.00 84.38 81 HIS A N 1
ATOM 630 C CA . HIS A 1 81 ? 14.447 -16.063 -25.863 1.00 84.38 81 HIS A CA 1
ATOM 631 C C . HIS A 1 81 ? 14.618 -15.007 -24.748 1.00 84.38 81 HIS A C 1
ATOM 633 O O . HIS A 1 81 ? 14.022 -15.152 -23.680 1.00 84.38 81 HIS A O 1
ATOM 639 N N . SER A 1 82 ? 15.356 -13.915 -24.977 1.00 88.62 82 SER A N 1
ATOM 640 C CA . SER A 1 82 ? 15.431 -12.787 -24.037 1.00 88.62 82 SER A CA 1
ATOM 641 C C . SER A 1 82 ? 14.305 -11.771 -24.247 1.00 88.62 82 SER A C 1
ATOM 643 O O . SER A 1 82 ? 14.029 -11.351 -25.369 1.00 88.62 82 SER A O 1
ATOM 645 N N . GLN A 1 83 ? 13.683 -11.336 -23.148 1.00 86.94 83 GLN A N 1
ATOM 646 C CA . GLN A 1 83 ? 12.726 -10.217 -23.109 1.00 86.94 83 GLN A CA 1
ATOM 647 C C . GLN A 1 83 ? 13.270 -9.013 -22.318 1.00 86.94 83 GLN A C 1
ATOM 649 O O . GLN A 1 83 ? 12.513 -8.126 -21.917 1.00 86.94 83 GLN A O 1
ATOM 654 N N . THR A 1 84 ? 14.580 -8.987 -22.060 1.00 91.00 84 THR A N 1
ATOM 655 C CA . THR A 1 84 ? 15.230 -7.923 -21.292 1.00 91.00 84 THR A CA 1
ATOM 656 C C . THR A 1 84 ? 15.163 -6.603 -22.053 1.00 91.00 84 THR A C 1
ATOM 658 O O . THR A 1 84 ? 15.598 -6.507 -23.202 1.00 91.00 84 THR A O 1
ATOM 661 N N . LYS A 1 85 ? 14.630 -5.559 -21.410 1.00 87.00 85 LYS A N 1
ATOM 662 C CA . LYS A 1 85 ? 14.533 -4.228 -22.014 1.00 87.00 85 LYS A CA 1
ATOM 663 C C . LYS A 1 85 ? 15.933 -3.585 -22.082 1.00 87.00 85 LYS A C 1
ATOM 665 O O . LYS A 1 85 ? 16.602 -3.531 -21.049 1.00 87.00 85 LYS A O 1
ATOM 670 N N . PRO A 1 86 ? 16.377 -3.042 -23.229 1.00 87.50 86 PRO A N 1
ATOM 671 C CA . PRO A 1 86 ? 17.613 -2.264 -23.287 1.00 87.50 86 PRO A CA 1
ATOM 672 C C . PRO A 1 86 ? 17.468 -0.925 -22.543 1.00 87.50 86 PRO A C 1
ATOM 674 O O . PRO A 1 86 ? 16.363 -0.386 -22.414 1.00 87.50 86 PRO A O 1
ATOM 677 N N . TYR A 1 87 ? 18.582 -0.397 -22.032 1.00 87.38 87 TYR A N 1
ATOM 678 C CA . TYR A 1 87 ? 18.650 0.964 -21.498 1.00 87.38 87 TYR A CA 1
ATOM 679 C C . TYR A 1 87 ? 18.779 1.938 -22.670 1.00 87.38 87 TYR A C 1
ATOM 681 O O . TYR A 1 87 ? 19.864 2.106 -23.219 1.00 87.38 87 TYR A O 1
ATOM 689 N N . VAL A 1 88 ? 17.650 2.517 -23.068 1.00 84.75 88 VAL A N 1
ATOM 690 C CA . VAL A 1 88 ? 17.519 3.590 -24.061 1.00 84.75 88 VAL A CA 1
ATOM 691 C C . VAL A 1 88 ? 16.508 4.608 -23.561 1.00 84.75 88 VAL A C 1
ATOM 693 O O . VAL A 1 88 ? 15.571 4.187 -22.829 1.00 84.75 88 VAL A O 1
#

Nearest PDB structures (foldseek):
  7qiz-assembly1_S  TM=9.488E-01  e=9.889E-08  Solanum lycopersicum
  8jiv-assembly1_CQ  TM=9.609E-01  e=5.335E-07  Triticum aestivum
  7oyb-assembly1_Q1  TM=9.593E-01  e=5.872E-06  Danio rerio
  5xxb-assembly1_P  TM=9.451E-01  e=9.863E-06  Toxoplasma gondii
  9cai-assembly1_CQ  TM=9.497E-01  e=9.244E-06  Caenorhabditis elegans

Radius of gyration: 20.46 Å; Cα contacts (8 Å, |Δi|>4): 62; chains: 1; bounding box: 50×30×48 Å

Mean predicted aligned error: 10.43 Å